Protein AF-A0A0B8QV16-F1 (afdb_monomer_lite)

Radius of gyration: 17.88 Å; chains: 1; bounding box: 55×50×38 Å

pLDDT: mean 84.97, std 15.32, range [33.78, 98.56]

Organism: NCBI:txid1481914

Structure (mmCIF, N/CA/C/O backbone):
data_AF-A0A0B8QV16-F1
#
_entry.id   AF-A0A0B8QV16-F1
#
loop_
_atom_site.group_PDB
_atom_site.id
_atom_site.type_symbol
_atom_site.label_atom_id
_atom_site.label_alt_id
_atom_site.label_comp_id
_atom_site.label_asym_id
_atom_site.label_entity_id
_atom_site.label_seq_id
_atom_site.pdbx_PDB_ins_code
_atom_site.Cartn_x
_atom_site.Cartn_y
_atom_site.Cartn_z
_atom_site.occupancy
_atom_site.B_iso_or_equiv
_atom_site.auth_seq_id
_atom_site.auth_comp_id
_atom_site.auth_asym_id
_atom_site.auth_atom_id
_atom_site.pdbx_PDB_model_num
ATOM 1 N N . MET A 1 1 ? 39.621 -31.669 -12.037 1.00 38.88 1 MET A N 1
ATOM 2 C CA . MET A 1 1 ? 38.779 -30.683 -11.326 1.00 38.88 1 MET A CA 1
ATOM 3 C C . MET A 1 1 ? 37.777 -30.159 -12.345 1.00 38.88 1 MET A C 1
ATOM 5 O O . MET A 1 1 ? 38.183 -29.451 -13.253 1.00 38.88 1 MET A O 1
ATOM 9 N N . ASN A 1 2 ? 36.535 -30.644 -12.320 1.00 42.34 2 ASN A N 1
ATOM 10 C CA . ASN A 1 2 ? 35.536 -30.324 -13.342 1.00 42.34 2 ASN A CA 1
ATOM 11 C C . ASN A 1 2 ? 34.673 -29.174 -12.810 1.00 42.34 2 ASN A C 1
ATOM 13 O O . ASN A 1 2 ? 33.850 -29.377 -11.920 1.00 42.34 2 ASN A O 1
ATOM 17 N N . LEU A 1 3 ? 34.950 -27.953 -13.267 1.00 51.44 3 LEU A N 1
ATOM 18 C CA . LEU A 1 3 ? 34.139 -26.783 -12.947 1.00 51.44 3 LEU A CA 1
ATOM 19 C C . LEU A 1 3 ? 32.844 -26.904 -13.751 1.00 51.44 3 LEU A C 1
ATOM 21 O O . LEU A 1 3 ? 32.820 -26.602 -14.941 1.00 51.44 3 LEU A O 1
ATOM 25 N N . SER A 1 4 ? 31.774 -27.383 -13.115 1.00 54.22 4 SER A N 1
ATOM 26 C CA . SER A 1 4 ? 30.445 -27.373 -13.718 1.00 54.22 4 SER A CA 1
ATOM 27 C C . SER A 1 4 ? 30.043 -25.921 -13.984 1.00 54.22 4 SER A C 1
ATOM 29 O O . SER A 1 4 ? 29.677 -25.194 -13.058 1.00 54.22 4 SER A O 1
ATOM 31 N N . GLN A 1 5 ? 30.124 -25.490 -15.241 1.00 57.81 5 GLN A N 1
ATOM 32 C CA . GLN A 1 5 ? 29.506 -24.253 -15.700 1.00 57.81 5 GLN A CA 1
ATOM 33 C C . GLN A 1 5 ? 27.992 -24.396 -15.516 1.00 57.81 5 GLN A C 1
ATOM 35 O O . GLN A 1 5 ? 27.309 -25.030 -16.318 1.00 57.81 5 GLN A O 1
ATOM 40 N N . ARG A 1 6 ? 27.451 -23.832 -14.434 1.00 57.06 6 ARG A N 1
ATOM 41 C CA . ARG A 1 6 ? 26.010 -23.601 -14.327 1.00 57.06 6 ARG A CA 1
ATOM 42 C C . ARG A 1 6 ? 25.674 -22.452 -15.273 1.00 57.06 6 ARG A C 1
ATOM 44 O O . ARG A 1 6 ? 25.816 -21.291 -14.910 1.00 57.06 6 ARG A O 1
ATOM 51 N N . SER A 1 7 ? 25.300 -22.779 -16.506 1.00 64.75 7 SER A N 1
ATOM 52 C CA . SER A 1 7 ? 24.708 -21.805 -17.424 1.00 64.75 7 SER A CA 1
ATOM 53 C C . SER A 1 7 ? 23.316 -21.454 -16.893 1.00 64.75 7 SER A C 1
ATOM 55 O O . SER A 1 7 ? 22.450 -22.323 -16.804 1.00 64.75 7 SER A O 1
ATOM 57 N N . GLY A 1 8 ? 23.123 -20.212 -16.446 1.00 75.62 8 GLY A N 1
ATOM 58 C CA . GLY A 1 8 ? 21.808 -19.720 -16.046 1.00 75.62 8 GLY A CA 1
ATOM 59 C C . GLY A 1 8 ? 20.934 -19.535 -17.282 1.00 75.62 8 GLY A C 1
ATOM 60 O O . GLY A 1 8 ? 21.323 -18.831 -18.211 1.00 75.62 8 GLY A O 1
ATOM 61 N N . HIS A 1 9 ? 19.766 -20.172 -17.310 1.00 80.00 9 HIS A N 1
ATOM 62 C CA . HIS A 1 9 ? 18.767 -19.918 -18.342 1.00 80.00 9 HIS A CA 1
ATOM 63 C C . HIS A 1 9 ? 17.923 -18.713 -17.924 1.00 80.00 9 HIS A C 1
ATOM 65 O O . HIS A 1 9 ? 17.302 -18.735 -16.863 1.00 80.00 9 HIS A O 1
ATOM 71 N N . VAL A 1 10 ? 17.907 -17.662 -18.744 1.00 82.44 10 VAL A N 1
ATOM 72 C CA . VAL A 1 10 ? 17.017 -16.514 -18.537 1.00 82.44 10 VAL A CA 1
ATOM 73 C C . VAL A 1 10 ? 15.684 -16.827 -19.205 1.00 82.44 10 VAL A C 1
ATOM 75 O O . VAL A 1 10 ? 15.622 -16.971 -20.426 1.00 82.44 10 VAL A O 1
ATOM 78 N N . SER A 1 11 ? 14.621 -16.934 -18.409 1.00 84.69 11 SER A N 1
ATOM 79 C CA . SER A 1 11 ? 13.267 -17.157 -18.920 1.00 84.69 11 SER A CA 1
ATOM 80 C C . SER A 1 11 ? 12.798 -15.989 -19.786 1.00 84.69 11 SER A C 1
ATOM 82 O O . SER A 1 11 ? 13.155 -14.829 -19.546 1.00 84.69 11 SER A O 1
ATOM 84 N N . ALA A 1 12 ? 11.934 -16.283 -20.760 1.00 88.75 12 ALA A N 1
ATOM 85 C CA . ALA A 1 12 ? 11.269 -15.252 -21.546 1.00 88.75 12 ALA A CA 1
ATOM 86 C C . ALA A 1 12 ? 10.519 -14.273 -20.626 1.00 88.75 12 ALA A C 1
ATOM 88 O O . ALA A 1 12 ? 9.928 -14.676 -19.625 1.00 88.75 12 ALA A O 1
ATOM 89 N N . ARG A 1 13 ? 10.500 -12.984 -20.986 1.00 83.38 13 ARG A N 1
ATOM 90 C CA . ARG A 1 13 ? 9.928 -11.919 -20.142 1.00 83.38 13 ARG A CA 1
ATOM 91 C C . ARG A 1 13 ? 8.457 -12.142 -19.771 1.00 83.38 13 ARG A C 1
ATOM 93 O O . ARG A 1 13 ? 8.028 -11.735 -18.701 1.00 83.38 13 ARG A O 1
ATOM 100 N N . SER A 1 14 ? 7.689 -12.820 -20.624 1.00 86.00 14 SER A N 1
ATOM 101 C CA . SER A 1 14 ? 6.288 -13.182 -20.364 1.00 86.00 14 SER A CA 1
ATOM 102 C C . SER A 1 14 ? 6.103 -14.194 -19.229 1.00 86.00 14 SER A C 1
ATOM 104 O O . SER A 1 14 ? 4.985 -14.379 -18.764 1.00 86.00 14 SER A O 1
ATOM 106 N N . GLN A 1 15 ? 7.172 -14.868 -18.805 1.00 86.81 15 GLN A N 1
ATOM 107 C CA . GLN A 1 15 ? 7.170 -15.843 -17.713 1.00 86.81 15 GLN A CA 1
ATOM 108 C C . GLN A 1 15 ? 7.698 -15.247 -16.403 1.00 86.81 15 GLN A C 1
ATOM 110 O O . GLN A 1 15 ? 7.875 -15.969 -15.427 1.00 86.81 15 GLN A O 1
ATOM 115 N N . TRP A 1 16 ? 8.000 -13.949 -16.380 1.00 89.38 16 TRP A N 1
ATOM 116 C CA . TRP A 1 16 ? 8.495 -13.293 -15.179 1.00 89.38 16 TRP A CA 1
ATOM 117 C C . TRP A 1 16 ? 7.357 -13.057 -14.193 1.00 89.38 16 TRP A C 1
ATOM 119 O O . TRP A 1 16 ? 6.268 -12.610 -14.557 1.00 89.38 16 TRP A O 1
ATOM 129 N N . HIS A 1 17 ? 7.632 -13.315 -12.921 1.00 87.12 17 HIS A N 1
ATOM 130 C CA . HIS A 1 17 ? 6.710 -13.018 -11.836 1.00 87.12 17 HIS A CA 1
ATOM 131 C C . HIS A 1 17 ? 6.939 -11.578 -11.370 1.00 87.12 17 HIS A C 1
ATOM 133 O O . HIS A 1 17 ? 7.706 -11.333 -10.452 1.00 87.12 17 HIS A O 1
ATOM 139 N N . PHE A 1 18 ? 6.271 -10.608 -12.000 1.00 84.81 18 PHE A N 1
ATOM 140 C CA . PHE A 1 18 ? 6.445 -9.172 -11.705 1.00 84.81 18 PHE A CA 1
ATOM 141 C C . PHE A 1 18 ? 6.080 -8.742 -10.278 1.00 84.81 18 PHE A C 1
ATOM 143 O O . PHE A 1 18 ? 6.400 -7.630 -9.879 1.00 84.81 18 PHE A O 1
ATOM 150 N N . LEU A 1 19 ? 5.406 -9.610 -9.527 1.00 81.94 19 LEU A N 1
ATOM 151 C CA . LEU A 1 19 ? 5.054 -9.396 -8.125 1.00 81.94 19 LEU A CA 1
ATOM 152 C C . LEU A 1 19 ? 6.011 -10.110 -7.157 1.00 81.94 19 LEU A C 1
ATOM 154 O O . LEU A 1 19 ? 5.769 -10.124 -5.953 1.00 81.94 19 LEU A O 1
ATOM 158 N N . ASP A 1 20 ? 7.071 -10.729 -7.676 1.00 85.56 20 ASP A N 1
ATOM 159 C CA . ASP A 1 20 ? 8.133 -11.304 -6.862 1.00 85.56 20 ASP A CA 1
ATOM 160 C C . ASP A 1 20 ? 8.934 -10.176 -6.178 1.00 85.56 20 ASP A C 1
ATOM 162 O O . ASP A 1 20 ? 9.426 -9.281 -6.876 1.00 85.56 20 ASP A O 1
ATOM 166 N N . PRO A 1 21 ? 9.079 -10.187 -4.838 1.00 80.81 21 PRO A N 1
ATOM 167 C CA . PRO A 1 21 ? 9.797 -9.139 -4.115 1.00 80.81 21 PRO A CA 1
ATOM 168 C C . PRO A 1 21 ? 11.240 -8.941 -4.586 1.00 80.81 21 PRO A C 1
ATOM 170 O O . PRO A 1 21 ? 11.680 -7.804 -4.704 1.00 80.81 21 PRO A O 1
ATOM 173 N N . GLN A 1 22 ? 11.954 -10.018 -4.921 1.00 84.00 22 GLN A N 1
ATOM 174 C CA . GLN A 1 22 ? 13.340 -9.933 -5.380 1.00 84.00 22 GLN A CA 1
ATOM 175 C C . GLN A 1 22 ? 13.427 -9.277 -6.761 1.00 84.00 22 GLN A C 1
ATOM 177 O O . GLN A 1 22 ? 14.327 -8.481 -7.014 1.00 84.00 22 GLN A O 1
ATOM 182 N N . LEU A 1 23 ? 12.477 -9.565 -7.656 1.00 85.19 23 LEU A N 1
ATOM 183 C CA . LEU A 1 23 ? 12.426 -8.881 -8.948 1.00 85.19 23 LEU A CA 1
ATOM 184 C C . LEU A 1 23 ? 12.110 -7.387 -8.783 1.00 85.19 23 LEU A C 1
ATOM 186 O O . LEU A 1 23 ? 12.656 -6.568 -9.518 1.00 85.19 23 LEU A O 1
ATOM 190 N N . LEU A 1 24 ? 11.242 -7.027 -7.837 1.00 83.12 24 LEU A N 1
ATOM 191 C CA . LEU A 1 24 ? 10.907 -5.630 -7.553 1.00 83.12 24 LEU A CA 1
ATOM 192 C C . LEU A 1 24 ? 12.092 -4.859 -6.963 1.00 83.12 24 LEU A C 1
ATOM 194 O O . LEU A 1 24 ? 12.332 -3.739 -7.403 1.00 83.12 24 LEU A O 1
ATOM 198 N N . GLU A 1 25 ? 12.864 -5.473 -6.061 1.00 82.69 25 GLU A N 1
ATOM 199 C CA . GLU A 1 25 ? 14.129 -4.915 -5.556 1.00 82.69 25 GLU A CA 1
ATOM 200 C C . GLU A 1 25 ? 15.097 -4.625 -6.714 1.00 82.69 25 GLU A C 1
ATOM 202 O O . GLU A 1 25 ? 15.610 -3.517 -6.842 1.00 82.69 25 GLU A O 1
ATOM 207 N N . TRP A 1 26 ? 15.273 -5.575 -7.640 1.00 86.62 26 TRP A N 1
ATOM 208 C CA . TRP A 1 26 ? 16.133 -5.363 -8.812 1.00 86.62 26 TRP A CA 1
ATOM 209 C C . TRP A 1 26 ? 15.626 -4.267 -9.750 1.00 86.62 26 TRP A C 1
ATOM 211 O O . TRP A 1 26 ? 16.431 -3.595 -10.390 1.00 86.62 26 TRP A O 1
ATOM 221 N N . ILE A 1 27 ? 14.305 -4.111 -9.878 1.00 84.25 27 ILE A N 1
ATOM 222 C CA . ILE A 1 27 ? 13.698 -3.041 -10.678 1.00 84.25 27 ILE A CA 1
ATOM 223 C C . ILE A 1 27 ? 13.925 -1.678 -10.017 1.00 84.25 27 ILE A C 1
ATOM 225 O O . ILE A 1 27 ? 14.129 -0.697 -10.733 1.00 84.25 27 ILE A O 1
ATOM 229 N N . GLU A 1 28 ? 13.886 -1.600 -8.685 1.00 80.25 28 GLU A N 1
ATOM 230 C CA . GLU A 1 28 ? 14.133 -0.359 -7.948 1.00 80.25 28 GLU A CA 1
ATOM 231 C C . GLU A 1 28 ? 15.564 0.154 -8.169 1.00 80.25 28 GLU A C 1
ATOM 233 O O . GLU A 1 28 ? 15.738 1.353 -8.390 1.00 80.25 28 GLU A O 1
ATOM 238 N N . ASP A 1 29 ? 16.540 -0.757 -8.243 1.00 84.19 29 ASP A N 1
ATOM 239 C CA . ASP A 1 29 ? 17.961 -0.468 -8.493 1.00 84.19 29 ASP A CA 1
ATOM 240 C C . ASP A 1 29 ? 18.293 -0.067 -9.951 1.00 84.19 29 ASP A C 1
ATOM 242 O O . ASP A 1 29 ? 19.438 0.282 -10.260 1.00 84.19 29 ASP A O 1
ATOM 246 N N . LEU A 1 30 ? 17.328 -0.115 -10.880 1.00 85.75 30 LEU A N 1
ATOM 247 C CA . LEU A 1 30 ? 17.554 0.297 -12.269 1.00 85.75 30 LEU A CA 1
ATOM 248 C C . LEU A 1 30 ? 17.736 1.817 -12.387 1.00 85.75 30 LEU A C 1
ATOM 250 O O . LEU A 1 30 ? 16.946 2.594 -11.857 1.00 85.75 30 LEU A O 1
ATOM 254 N N . GLU A 1 31 ? 18.709 2.238 -13.204 1.00 83.44 31 GLU A N 1
ATOM 255 C CA . GLU A 1 31 ? 18.979 3.659 -13.489 1.00 83.44 31 GLU A CA 1
ATOM 256 C C . GLU A 1 31 ? 17.753 4.390 -14.077 1.00 83.44 31 GLU A C 1
ATOM 258 O O . GLU A 1 31 ? 17.494 5.545 -13.736 1.00 83.44 31 GLU A O 1
ATOM 263 N N . ASP A 1 32 ? 16.958 3.705 -14.911 1.00 86.56 32 ASP A N 1
ATOM 264 C CA . ASP A 1 32 ? 15.645 4.174 -15.371 1.00 86.56 32 ASP A CA 1
ATOM 265 C C . ASP A 1 32 ? 14.538 3.169 -15.026 1.00 86.56 32 ASP A C 1
ATOM 267 O O . ASP A 1 32 ? 14.183 2.277 -15.803 1.00 86.56 32 ASP A O 1
ATOM 271 N N . ASN A 1 33 ? 13.964 3.331 -13.837 1.00 85.62 33 ASN A N 1
ATOM 272 C CA . ASN A 1 33 ? 12.839 2.532 -13.360 1.00 85.62 33 ASN A CA 1
ATOM 273 C C . ASN A 1 33 ? 11.462 3.150 -13.691 1.00 85.62 33 ASN A C 1
ATOM 275 O O . ASN A 1 33 ? 10.432 2.499 -13.492 1.00 85.62 33 ASN A O 1
ATOM 279 N N . LYS A 1 34 ? 11.398 4.364 -14.264 1.00 84.94 34 LYS A N 1
ATOM 280 C CA . LYS A 1 34 ? 10.139 5.107 -14.491 1.00 84.94 34 LYS A CA 1
ATOM 281 C C . LYS A 1 34 ? 9.073 4.326 -15.271 1.00 84.94 34 LYS A C 1
ATOM 283 O O . LYS A 1 34 ? 7.906 4.385 -14.870 1.00 84.94 34 LYS A O 1
ATOM 288 N N . PRO A 1 35 ? 9.402 3.575 -16.345 1.00 87.25 35 PRO A N 1
ATOM 289 C CA . PRO A 1 35 ? 8.397 2.796 -17.067 1.00 87.25 35 PRO A CA 1
ATOM 290 C C . PRO A 1 35 ? 7.753 1.702 -16.206 1.00 87.25 35 PRO A C 1
ATOM 292 O O . PRO A 1 35 ? 6.575 1.393 -16.390 1.00 87.25 35 PRO A O 1
ATOM 295 N N . PHE A 1 36 ? 8.504 1.123 -15.266 1.00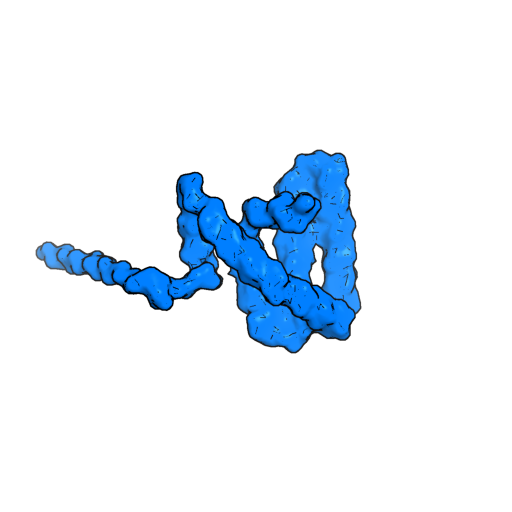 84.94 36 PHE A N 1
ATOM 296 C CA . PHE A 1 36 ? 7.995 0.118 -14.335 1.00 84.94 36 PHE A CA 1
ATOM 297 C C . PHE A 1 36 ? 7.164 0.755 -13.228 1.00 84.94 36 PHE A C 1
ATOM 299 O O . PHE A 1 36 ? 6.062 0.282 -12.960 1.00 84.94 36 PHE A O 1
ATOM 306 N N . LEU A 1 37 ? 7.626 1.876 -12.663 1.00 82.25 37 LEU A N 1
ATOM 307 C CA . LEU A 1 37 ? 6.863 2.637 -11.670 1.00 82.25 37 LEU A CA 1
ATOM 308 C C . LEU A 1 37 ? 5.503 3.087 -12.229 1.00 82.25 37 LEU A C 1
ATOM 310 O O . LEU A 1 37 ? 4.494 3.011 -11.534 1.00 82.25 37 LEU A O 1
ATOM 314 N N . SER A 1 38 ? 5.444 3.489 -13.505 1.00 85.50 38 SER A N 1
ATOM 315 C CA . SER A 1 38 ? 4.188 3.855 -14.176 1.00 85.50 38 SER A CA 1
ATOM 316 C C . SER A 1 38 ? 3.216 2.674 -14.302 1.00 85.50 38 SER A C 1
ATOM 318 O O . SER A 1 38 ? 2.026 2.821 -14.016 1.00 85.50 38 SER A O 1
ATOM 320 N N . GLN A 1 39 ? 3.711 1.490 -14.675 1.00 88.06 39 GLN A N 1
ATOM 321 C CA . GLN A 1 39 ? 2.899 0.269 -14.740 1.00 88.06 39 GLN A CA 1
ATOM 322 C C . GLN A 1 39 ? 2.412 -0.157 -13.351 1.00 88.06 39 GLN A C 1
ATOM 324 O O . GLN A 1 39 ? 1.237 -0.483 -13.179 1.00 88.06 39 GLN A O 1
ATOM 329 N N . PHE A 1 40 ? 3.292 -0.094 -12.350 1.00 85.25 40 PHE A N 1
ATOM 330 C CA . PHE A 1 40 ? 2.964 -0.413 -10.966 1.00 85.25 40 PHE A CA 1
ATOM 331 C C . PHE A 1 40 ? 1.912 0.544 -10.393 1.00 85.25 40 PHE A C 1
ATOM 333 O O . PHE A 1 40 ? 0.946 0.114 -9.767 1.00 85.25 40 PHE A O 1
ATOM 340 N N . LEU A 1 41 ? 2.027 1.839 -10.694 1.00 84.00 41 LEU A N 1
ATOM 341 C CA . LEU A 1 41 ? 1.005 2.827 -10.367 1.00 84.00 41 LEU A CA 1
ATOM 342 C C . LEU A 1 41 ? -0.338 2.516 -11.047 1.00 84.00 41 LEU A C 1
ATOM 344 O O . LEU A 1 41 ? -1.389 2.662 -10.425 1.00 84.00 41 LEU A O 1
ATOM 348 N N . GLY A 1 42 ? -0.321 2.070 -12.306 1.00 87.75 42 GLY A N 1
ATOM 349 C CA . GLY A 1 42 ? -1.522 1.612 -13.008 1.00 87.75 42 GLY A CA 1
ATOM 350 C C . GLY A 1 42 ? -2.224 0.464 -12.277 1.00 87.75 42 GLY A C 1
ATOM 351 O O . GLY A 1 42 ? -3.441 0.506 -12.102 1.00 87.75 42 GLY A O 1
ATOM 352 N N . LEU A 1 43 ? -1.457 -0.510 -11.779 1.00 88.69 43 LEU A N 1
ATOM 353 C CA . LEU A 1 43 ? -1.977 -1.599 -10.951 1.00 88.69 43 LEU A CA 1
ATOM 354 C C . LEU A 1 43 ? -2.580 -1.077 -9.639 1.00 88.69 43 LEU A C 1
ATOM 356 O O . LEU A 1 43 ? -3.717 -1.421 -9.326 1.00 88.69 43 LEU A O 1
ATOM 360 N N . ARG A 1 44 ? -1.863 -0.214 -8.902 1.00 87.81 44 ARG A N 1
ATOM 361 C CA . ARG A 1 44 ? -2.358 0.392 -7.648 1.00 87.81 44 ARG A CA 1
ATOM 362 C C . ARG A 1 44 ? -3.694 1.101 -7.854 1.00 87.81 44 ARG A C 1
ATOM 364 O O . ARG A 1 44 ? -4.644 0.830 -7.127 1.00 87.81 44 ARG A O 1
ATOM 371 N N . LYS A 1 45 ? -3.805 1.919 -8.905 1.00 89.12 45 LYS A N 1
ATOM 372 C CA . LYS A 1 45 ? -5.049 2.621 -9.267 1.00 89.12 45 LYS A CA 1
ATOM 373 C C . LYS A 1 45 ? -6.224 1.679 -9.536 1.00 89.12 45 LYS A C 1
ATOM 375 O O . LYS A 1 45 ? -7.362 2.080 -9.322 1.00 89.12 45 LYS A O 1
ATOM 380 N N . ALA A 1 46 ? -5.964 0.460 -10.006 1.00 92.19 46 ALA A N 1
ATOM 381 C CA . ALA A 1 46 ? -7.004 -0.533 -10.247 1.00 92.19 46 ALA A CA 1
ATOM 382 C C . ALA A 1 46 ? -7.437 -1.265 -8.965 1.00 92.19 46 ALA A C 1
ATOM 384 O O . ALA A 1 46 ? -8.620 -1.554 -8.812 1.00 92.19 46 ALA A O 1
ATOM 385 N N . ILE A 1 47 ? -6.503 -1.577 -8.057 1.00 93.00 47 ILE A N 1
ATOM 386 C CA . ILE A 1 47 ? -6.776 -2.468 -6.915 1.00 93.00 47 ILE A CA 1
ATOM 387 C C . ILE A 1 47 ? -7.046 -1.738 -5.596 1.00 93.00 47 ILE A C 1
ATOM 389 O O . ILE A 1 47 ? -7.815 -2.238 -4.778 1.00 93.00 47 ILE A O 1
ATOM 393 N N . GLU A 1 48 ? -6.416 -0.584 -5.361 1.00 91.88 48 GLU A N 1
ATOM 394 C CA . GLU A 1 48 ? -6.487 0.116 -4.073 1.00 91.88 48 GLU A CA 1
ATOM 395 C C . GLU A 1 48 ? -7.879 0.659 -3.746 1.00 91.88 48 GLU A C 1
ATOM 397 O O . GLU A 1 48 ? -8.284 0.501 -2.598 1.00 91.88 48 GLU A O 1
ATOM 402 N N . PRO A 1 49 ? -8.650 1.245 -4.687 1.00 95.25 49 PRO A N 1
ATOM 403 C CA . PRO A 1 49 ? -9.988 1.740 -4.363 1.00 95.25 49 PRO A CA 1
ATOM 404 C C . PRO A 1 49 ? -10.911 0.640 -3.828 1.00 95.25 49 PRO A C 1
ATOM 406 O O . PRO A 1 49 ? -11.594 0.842 -2.827 1.00 95.25 49 PRO A O 1
ATOM 409 N N . GLU A 1 50 ? -10.872 -0.540 -4.450 1.00 97.50 50 GLU A N 1
ATOM 410 C CA . GLU A 1 50 ? -11.651 -1.699 -4.008 1.00 97.50 50 GLU A CA 1
ATOM 411 C C . GLU A 1 50 ? -11.127 -2.250 -2.674 1.00 97.50 50 GLU A C 1
ATOM 413 O O . GLU A 1 50 ? -11.910 -2.538 -1.772 1.00 97.50 50 GLU A O 1
ATOM 418 N N . ALA A 1 51 ? -9.802 -2.325 -2.494 1.00 96.69 51 ALA A N 1
ATOM 419 C CA . ALA A 1 51 ? -9.214 -2.718 -1.214 1.00 96.69 51 ALA A CA 1
ATOM 420 C C . ALA A 1 51 ? -9.644 -1.773 -0.076 1.00 96.69 51 ALA A C 1
ATOM 422 O O . ALA A 1 51 ? -9.987 -2.229 1.012 1.00 96.69 51 ALA A O 1
ATOM 423 N N . CYS A 1 52 ? -9.676 -0.463 -0.328 1.00 96.69 52 CYS A N 1
ATOM 424 C CA . CYS A 1 52 ? -10.154 0.539 0.622 1.00 96.69 52 CYS A CA 1
ATOM 425 C C . CYS A 1 52 ? -11.640 0.362 0.952 1.00 96.69 52 CYS A C 1
ATOM 427 O O . CYS A 1 52 ? -12.004 0.437 2.125 1.00 96.69 52 CYS A O 1
ATOM 429 N N . ALA A 1 53 ? -12.488 0.119 -0.053 1.00 98.31 53 ALA A N 1
ATOM 430 C CA . ALA A 1 53 ? -13.916 -0.122 0.151 1.00 98.31 53 ALA A CA 1
ATOM 431 C C . ALA A 1 53 ? -14.146 -1.362 1.029 1.00 98.31 53 ALA A C 1
ATOM 433 O O . ALA A 1 53 ? -14.816 -1.282 2.058 1.00 98.31 53 ALA A O 1
ATOM 434 N N . LEU A 1 54 ? -13.485 -2.473 0.700 1.00 98.50 54 LEU A N 1
ATOM 435 C CA . LEU A 1 54 ? -13.546 -3.702 1.487 1.00 98.50 54 LEU A CA 1
ATOM 436 C C . LEU A 1 54 ? -12.999 -3.514 2.905 1.00 98.50 54 LEU A C 1
ATOM 438 O O . LEU A 1 54 ? -13.586 -4.018 3.861 1.00 98.50 54 LEU A O 1
ATOM 442 N N . ALA A 1 55 ? -11.894 -2.784 3.068 1.00 98.19 55 ALA A N 1
ATOM 443 C CA . ALA A 1 55 ? -11.334 -2.484 4.381 1.00 98.19 55 ALA A CA 1
ATOM 444 C C . ALA A 1 55 ? -12.287 -1.632 5.232 1.00 98.19 55 ALA A C 1
ATOM 446 O O . ALA A 1 55 ? -12.395 -1.858 6.436 1.00 98.19 55 ALA A O 1
ATOM 447 N N . ALA A 1 56 ? -13.011 -0.686 4.628 1.00 98.19 56 ALA A N 1
ATOM 448 C CA . ALA A 1 56 ? -13.996 0.122 5.339 1.00 98.19 56 ALA A CA 1
ATOM 449 C C . ALA A 1 56 ? -15.132 -0.732 5.929 1.00 98.19 56 ALA A C 1
ATOM 451 O O . ALA A 1 56 ? -15.603 -0.444 7.031 1.00 98.19 56 ALA A O 1
ATOM 452 N N . GLU A 1 57 ? -15.531 -1.796 5.231 1.00 98.31 57 GLU A N 1
ATOM 453 C CA . GLU A 1 57 ? -16.564 -2.732 5.684 1.00 98.31 57 GLU A CA 1
ATOM 454 C C . GLU A 1 57 ? -16.040 -3.764 6.696 1.00 98.31 57 GLU A C 1
ATOM 456 O O . GLU A 1 57 ? -16.722 -4.071 7.675 1.00 98.31 57 GLU A O 1
ATOM 461 N N . ASN A 1 58 ? -14.829 -4.291 6.485 1.00 98.50 58 ASN A N 1
ATOM 462 C CA . ASN A 1 58 ? -14.344 -5.489 7.179 1.00 98.50 58 ASN A CA 1
ATOM 463 C C . ASN A 1 58 ? -13.324 -5.226 8.297 1.00 98.50 58 ASN A C 1
ATOM 465 O O . ASN A 1 58 ? -13.075 -6.129 9.099 1.00 98.50 58 ASN A O 1
ATOM 469 N N . ALA A 1 59 ? -12.734 -4.028 8.385 1.00 98.50 59 ALA A N 1
ATOM 470 C CA . ALA A 1 59 ? -11.679 -3.754 9.360 1.00 98.50 59 ALA A CA 1
ATOM 471 C C . ALA A 1 59 ? -12.116 -4.054 10.803 1.00 98.50 59 ALA A C 1
ATOM 473 O O . ALA A 1 59 ? -13.230 -3.725 11.230 1.00 98.50 59 ALA A O 1
ATOM 474 N N . THR A 1 60 ? -11.211 -4.608 11.608 1.00 98.56 60 THR A N 1
ATOM 475 C CA . THR A 1 60 ? -11.430 -4.728 13.054 1.00 98.56 60 THR A CA 1
ATOM 476 C C . THR A 1 60 ? -11.296 -3.369 13.751 1.00 98.56 60 THR A C 1
ATOM 478 O O . THR A 1 60 ? -10.875 -2.366 13.164 1.00 98.56 60 THR A O 1
ATOM 481 N N . VAL A 1 61 ? -11.669 -3.302 15.033 1.00 98.44 61 VAL A N 1
ATOM 482 C CA . VAL A 1 61 ? -11.491 -2.082 15.841 1.00 98.44 61 VAL A CA 1
ATOM 483 C C . VAL A 1 61 ? -10.008 -1.718 15.948 1.00 98.44 61 VAL A C 1
ATOM 485 O O . VAL A 1 61 ? -9.647 -0.547 15.844 1.00 98.44 61 VAL A O 1
ATOM 488 N N . GLU A 1 62 ? -9.153 -2.723 16.099 1.00 98.44 62 GLU A N 1
ATOM 489 C CA . GLU A 1 62 ? -7.703 -2.592 16.192 1.00 98.44 62 GLU A CA 1
ATOM 490 C C . GLU A 1 62 ? -7.129 -2.050 14.882 1.00 98.44 62 GLU A C 1
ATOM 492 O O . GLU A 1 62 ? -6.428 -1.041 14.905 1.00 98.44 62 GLU A O 1
ATOM 497 N N . GLN A 1 63 ? -7.518 -2.623 13.740 1.00 98.38 63 GLN A N 1
ATOM 498 C CA . GLN A 1 63 ? -7.070 -2.162 12.421 1.00 98.38 63 GLN A CA 1
ATOM 499 C C . GLN A 1 63 ? -7.503 -0.715 12.139 1.00 98.38 63 GLN A C 1
ATOM 501 O O . GLN A 1 63 ? -6.712 0.089 11.649 1.00 98.38 63 GLN A O 1
ATOM 506 N N . ARG A 1 64 ? -8.731 -0.323 12.512 1.00 98.44 64 ARG A N 1
ATOM 5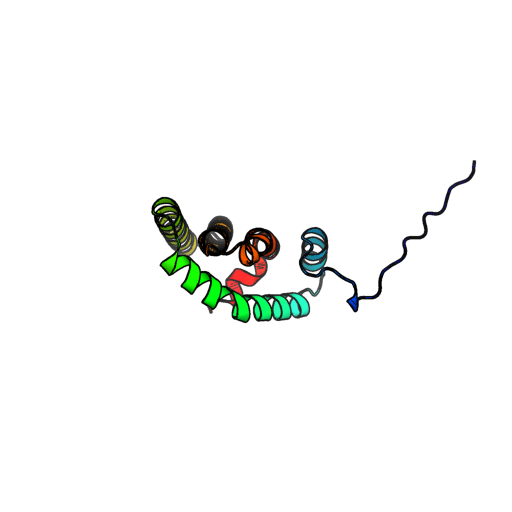07 C CA . ARG A 1 64 ? -9.182 1.081 12.407 1.00 98.44 64 ARG A CA 1
ATOM 508 C C . ARG A 1 64 ? -8.330 2.032 13.247 1.00 98.44 64 ARG A C 1
ATOM 510 O O . ARG A 1 64 ? -8.023 3.146 12.810 1.00 98.44 64 ARG A O 1
ATOM 517 N N . LYS A 1 65 ? -7.942 1.607 14.452 1.00 98.50 65 LYS A N 1
ATOM 518 C CA . LYS A 1 65 ? -7.055 2.380 15.327 1.00 98.50 65 LYS A CA 1
ATOM 519 C C . LYS A 1 65 ? -5.652 2.500 14.728 1.00 98.50 65 LYS A C 1
ATOM 521 O O . LYS A 1 65 ? -5.077 3.588 14.765 1.00 98.50 65 LYS A O 1
ATOM 526 N N . GLU A 1 66 ? -5.117 1.425 14.158 1.00 98.19 66 GLU A N 1
ATOM 527 C CA . GLU A 1 66 ? -3.819 1.421 13.477 1.00 98.19 66 GLU A CA 1
ATOM 528 C C . GLU A 1 66 ? -3.816 2.368 12.274 1.00 98.19 66 GLU A C 1
ATOM 530 O O . GLU A 1 66 ? -2.977 3.265 12.218 1.00 98.19 66 GLU A O 1
ATOM 535 N N . LEU A 1 67 ? -4.810 2.266 11.385 1.00 97.81 67 LEU A N 1
ATOM 536 C CA . LEU A 1 67 ? -4.981 3.172 10.242 1.00 97.81 67 LEU A CA 1
ATOM 537 C C . LEU A 1 67 ? -5.018 4.642 10.676 1.00 97.81 67 LEU A C 1
ATOM 539 O O . LEU A 1 67 ? -4.303 5.474 10.117 1.00 97.81 67 LEU A O 1
ATOM 543 N N . SER A 1 68 ? -5.798 4.954 11.716 1.00 98.19 68 SER A N 1
ATOM 544 C CA . SER A 1 68 ? -5.879 6.315 12.265 1.00 98.19 68 SER A CA 1
ATOM 545 C C . SER A 1 68 ? -4.527 6.794 12.802 1.00 98.19 68 SER A C 1
ATOM 547 O O . SER A 1 68 ? -4.135 7.937 12.579 1.00 98.19 68 SER A O 1
ATOM 549 N N . THR A 1 69 ? -3.794 5.906 13.478 1.00 98.44 69 THR A N 1
ATOM 550 C CA . THR A 1 69 ? -2.466 6.198 14.036 1.00 98.44 69 THR A CA 1
ATOM 551 C C . THR A 1 69 ? -1.449 6.483 12.933 1.00 98.44 69 THR A C 1
ATOM 553 O O . THR A 1 69 ? -0.720 7.470 13.011 1.00 98.44 69 THR A O 1
ATOM 556 N N . TYR A 1 70 ? -1.394 5.646 11.895 1.00 97.38 70 TYR A N 1
ATOM 557 C CA . TYR A 1 70 ? -0.462 5.834 10.782 1.00 97.38 70 TYR 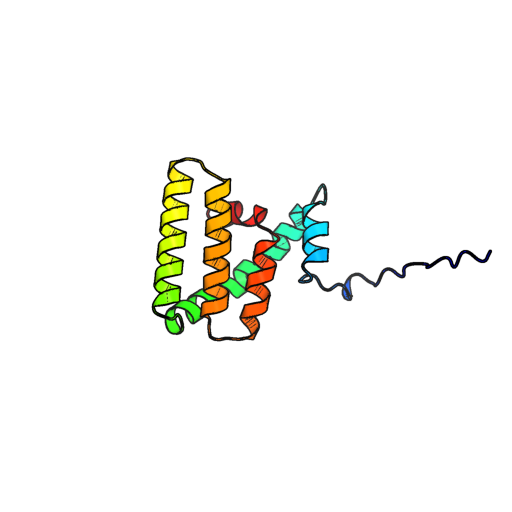A CA 1
ATOM 558 C C . TYR A 1 70 ? -0.766 7.114 10.004 1.00 97.38 70 TYR A C 1
ATOM 560 O O . TYR A 1 70 ? 0.155 7.862 9.685 1.00 97.38 70 TYR A O 1
ATOM 568 N N . PHE A 1 71 ? -2.044 7.432 9.784 1.00 96.31 71 PHE A N 1
ATOM 569 C CA . PHE A 1 71 ? -2.443 8.683 9.141 1.00 96.31 71 PHE A CA 1
ATOM 570 C C . PHE A 1 71 ? -2.010 9.929 9.932 1.00 96.31 71 PHE A C 1
ATOM 572 O O . PHE A 1 71 ? -1.469 10.880 9.360 1.00 96.31 71 PHE A O 1
ATOM 579 N N . GLN A 1 72 ? -2.189 9.918 11.256 1.00 98.06 72 GLN A N 1
ATOM 580 C CA . GLN A 1 72 ? -1.727 11.006 12.126 1.00 98.06 72 GLN A CA 1
ATOM 581 C C . GLN A 1 72 ? -0.206 11.170 12.054 1.00 98.06 72 GLN A C 1
ATOM 583 O O . GLN A 1 72 ? 0.280 12.275 11.822 1.00 98.06 72 GLN A O 1
ATOM 588 N N . LYS A 1 73 ? 0.546 10.067 12.137 1.00 97.38 73 LYS A N 1
ATOM 589 C CA . LYS A 1 73 ? 2.010 10.089 12.019 1.00 97.38 73 LYS A CA 1
ATOM 590 C C . LYS A 1 73 ? 2.494 10.577 10.654 1.00 97.38 73 LYS A C 1
ATOM 592 O O . LYS A 1 73 ? 3.470 11.318 10.598 1.00 97.38 73 LYS A O 1
ATOM 597 N N . MET A 1 74 ? 1.817 10.217 9.559 1.00 94.50 74 MET A N 1
ATOM 598 C CA . MET A 1 74 ? 2.108 10.787 8.236 1.00 94.50 74 MET A CA 1
ATOM 599 C C . MET A 1 74 ? 1.889 12.303 8.222 1.00 94.50 74 MET A C 1
ATOM 601 O O . MET A 1 74 ? 2.719 13.038 7.697 1.00 94.50 74 MET A O 1
ATOM 605 N N . THR A 1 75 ? 0.805 12.786 8.832 1.00 95.94 75 THR A N 1
ATOM 606 C CA . THR A 1 75 ? 0.500 14.226 8.910 1.00 95.94 75 THR A CA 1
ATOM 607 C C . THR A 1 75 ? 1.571 14.991 9.700 1.00 95.94 75 THR A C 1
ATOM 609 O O . THR A 1 75 ? 2.045 16.045 9.265 1.00 95.94 75 THR A O 1
ATOM 612 N N . GLU A 1 76 ? 2.001 14.445 10.838 1.00 96.94 76 GLU A N 1
ATOM 613 C CA . GLU A 1 76 ? 3.084 15.006 11.655 1.00 96.94 76 GLU A CA 1
ATOM 614 C C . GLU A 1 76 ? 4.420 15.004 10.900 1.00 96.94 76 GLU A C 1
ATOM 616 O O . GLU A 1 76 ? 5.112 16.022 10.851 1.00 96.94 76 GLU A O 1
ATOM 621 N N . ALA A 1 77 ? 4.763 13.887 10.253 1.00 95.25 77 ALA A N 1
ATOM 622 C CA . ALA A 1 77 ? 5.979 13.759 9.460 1.00 95.25 77 ALA A CA 1
ATOM 623 C C . ALA A 1 77 ? 6.000 14.744 8.279 1.00 95.25 77 ALA A C 1
ATOM 625 O O . ALA A 1 77 ? 7.017 15.393 8.045 1.00 95.25 77 ALA A O 1
ATOM 626 N N . ALA A 1 78 ? 4.872 14.932 7.586 1.00 92.06 78 ALA A N 1
ATOM 627 C CA . ALA A 1 78 ? 4.745 15.914 6.508 1.00 92.06 78 ALA A CA 1
ATOM 628 C C . ALA A 1 78 ? 4.959 17.351 7.010 1.00 92.06 78 ALA A C 1
ATOM 630 O O . ALA A 1 78 ? 5.665 18.129 6.370 1.00 92.06 78 ALA A O 1
ATOM 631 N N . THR A 1 79 ? 4.403 17.686 8.179 1.00 95.12 79 THR A N 1
ATOM 632 C CA . THR A 1 79 ? 4.581 19.004 8.815 1.00 95.12 79 THR A CA 1
ATOM 633 C C . THR A 1 79 ? 6.049 19.276 9.148 1.00 95.12 79 THR A C 1
ATOM 635 O O . THR A 1 79 ? 6.534 20.390 8.963 1.00 95.12 79 THR A O 1
ATOM 638 N N . ASN A 1 80 ? 6.770 18.245 9.590 1.00 95.25 80 ASN A N 1
ATOM 639 C CA . ASN A 1 80 ? 8.182 18.332 9.960 1.00 95.25 80 ASN A CA 1
ATOM 640 C C . ASN A 1 80 ? 9.148 18.092 8.786 1.00 95.25 80 ASN A C 1
ATOM 642 O O . ASN A 1 80 ? 10.360 18.117 8.989 1.00 95.25 80 ASN A O 1
ATOM 646 N N . VAL A 1 81 ? 8.636 17.865 7.569 1.00 93.19 81 VAL A N 1
ATOM 647 C CA . VAL A 1 81 ? 9.435 17.524 6.375 1.00 93.19 81 VAL A CA 1
ATOM 648 C C . VAL A 1 81 ? 10.303 16.267 6.601 1.00 93.19 81 VAL A C 1
ATOM 650 O O . VAL A 1 81 ? 11.408 16.124 6.079 1.00 93.19 81 VAL A O 1
ATOM 653 N N . ASP A 1 82 ? 9.790 15.324 7.390 1.00 92.81 82 ASP A N 1
ATOM 654 C CA . ASP A 1 82 ? 10.431 14.048 7.696 1.00 92.81 82 ASP A CA 1
ATOM 655 C C . ASP A 1 82 ? 9.976 12.972 6.703 1.00 92.81 82 ASP A C 1
ATOM 657 O O . ASP A 1 82 ? 9.047 12.196 6.944 1.00 92.81 82 ASP A O 1
ATOM 661 N N . TYR A 1 83 ? 10.640 12.933 5.548 1.00 87.06 83 TYR A N 1
ATOM 662 C CA . TYR A 1 83 ? 10.315 11.989 4.476 1.00 87.06 83 TYR A CA 1
ATOM 663 C C . TYR A 1 83 ? 10.476 10.523 4.888 1.00 87.06 83 TYR A C 1
ATOM 665 O O . TYR A 1 83 ? 9.748 9.665 4.387 1.00 87.06 83 TYR A O 1
ATOM 673 N N . HIS A 1 84 ? 11.411 10.222 5.793 1.00 89.50 84 HIS A N 1
ATOM 674 C CA . HIS A 1 84 ? 11.657 8.853 6.229 1.00 89.50 84 HIS A CA 1
ATOM 675 C C . HIS A 1 84 ? 10.477 8.330 7.049 1.00 89.50 84 HIS A C 1
ATOM 677 O O . HIS A 1 84 ? 9.904 7.291 6.715 1.00 89.50 84 HIS A O 1
ATOM 683 N N . ASN A 1 85 ? 10.059 9.080 8.074 1.00 91.69 85 ASN A N 1
ATOM 684 C CA . ASN A 1 85 ? 8.892 8.702 8.865 1.00 91.69 85 ASN A CA 1
ATOM 685 C C . ASN A 1 85 ? 7.606 8.753 8.043 1.00 91.69 85 ASN A C 1
ATOM 687 O O . ASN A 1 85 ? 6.748 7.890 8.225 1.00 91.69 85 ASN A O 1
ATOM 691 N N . TRP A 1 86 ? 7.468 9.709 7.122 1.00 91.62 86 TRP A N 1
ATOM 692 C CA . TRP A 1 86 ? 6.309 9.753 6.235 1.00 91.62 86 TRP A CA 1
ATOM 693 C C . TRP A 1 86 ? 6.186 8.454 5.428 1.00 91.62 86 TRP A C 1
ATOM 695 O O . TRP A 1 86 ? 5.162 7.780 5.500 1.00 91.62 86 TRP A O 1
ATOM 705 N N . THR A 1 87 ? 7.271 8.045 4.765 1.00 87.50 87 THR A N 1
ATOM 706 C CA . THR A 1 87 ? 7.317 6.841 3.918 1.00 87.50 87 THR A CA 1
ATOM 707 C C . THR A 1 87 ? 7.055 5.564 4.718 1.00 87.50 87 THR A C 1
ATOM 709 O O . THR A 1 87 ? 6.291 4.702 4.288 1.00 87.50 87 THR A O 1
ATOM 712 N N . MET A 1 88 ? 7.641 5.453 5.914 1.00 90.38 88 MET A N 1
ATOM 713 C CA . MET A 1 88 ? 7.426 4.303 6.795 1.00 90.38 88 MET A CA 1
ATOM 714 C C . MET A 1 88 ? 5.954 4.172 7.217 1.00 90.38 88 MET A C 1
ATOM 716 O O . MET A 1 88 ? 5.402 3.073 7.233 1.00 90.38 88 MET A O 1
ATOM 720 N N . ASN A 1 89 ? 5.299 5.285 7.565 1.00 93.44 89 ASN A N 1
ATOM 721 C CA . ASN A 1 89 ? 3.897 5.253 7.986 1.00 93.44 89 ASN A CA 1
ATOM 722 C C . ASN A 1 89 ? 2.937 5.058 6.807 1.00 93.44 89 ASN A C 1
ATOM 724 O O . ASN A 1 89 ? 1.934 4.371 6.977 1.00 93.44 89 ASN A O 1
ATOM 728 N N . ASP A 1 90 ? 3.256 5.588 5.626 1.00 90.81 90 ASP A N 1
A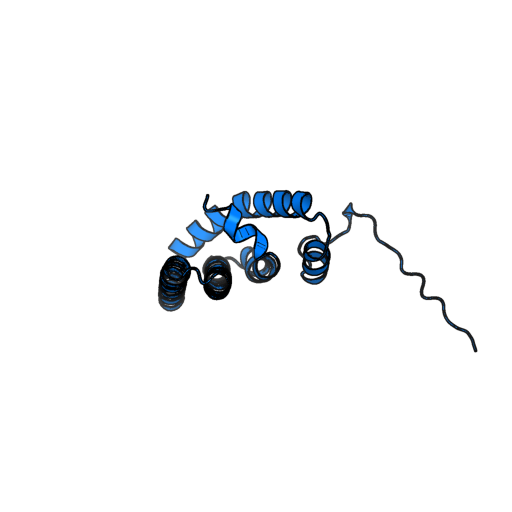TOM 729 C CA . ASP A 1 90 ? 2.500 5.341 4.395 1.00 90.81 90 ASP A CA 1
ATOM 730 C C . ASP A 1 90 ? 2.481 3.855 4.030 1.00 90.81 90 ASP A C 1
ATOM 732 O O . ASP A 1 90 ? 1.419 3.267 3.801 1.00 90.81 90 ASP A O 1
ATOM 736 N N . HIS A 1 91 ? 3.647 3.209 4.094 1.00 89.38 91 HIS A N 1
ATOM 737 C CA . HIS A 1 91 ? 3.754 1.773 3.883 1.00 89.38 91 HIS A CA 1
ATOM 738 C C . HIS A 1 91 ? 2.856 0.986 4.845 1.00 89.38 91 HIS A C 1
ATOM 740 O O . HIS A 1 91 ? 2.056 0.147 4.419 1.00 89.38 91 HIS A O 1
ATOM 746 N N . MET A 1 92 ? 2.951 1.285 6.141 1.00 93.50 92 MET A N 1
ATOM 747 C CA . MET A 1 92 ? 2.155 0.604 7.160 1.00 93.50 92 MET A CA 1
ATOM 748 C C . MET A 1 92 ? 0.655 0.876 7.008 1.00 93.50 92 MET A C 1
ATOM 750 O O . MET A 1 92 ? -0.156 -0.026 7.232 1.00 93.50 92 MET A O 1
ATOM 754 N N . PHE A 1 93 ? 0.277 2.077 6.572 1.00 94.12 93 PHE A N 1
ATOM 755 C CA . PHE A 1 93 ? -1.106 2.436 6.279 1.00 94.12 93 PHE A CA 1
ATOM 756 C C . PHE A 1 93 ? -1.673 1.576 5.142 1.00 94.12 93 PHE A C 1
ATOM 758 O O . PHE A 1 93 ? -2.666 0.871 5.342 1.00 94.12 93 PHE A O 1
ATOM 765 N N . HIS A 1 94 ? -1.002 1.538 3.986 1.00 93.38 94 HIS A N 1
ATOM 766 C CA . HIS A 1 94 ? -1.427 0.713 2.853 1.00 93.38 94 HIS A CA 1
ATOM 767 C C . HIS A 1 94 ? -1.422 -0.778 3.196 1.00 93.38 94 HIS A C 1
ATOM 769 O O . HIS A 1 94 ? -2.400 -1.473 2.921 1.00 93.38 94 HIS A O 1
ATOM 775 N N . LYS A 1 95 ? -0.377 -1.276 3.868 1.00 93.62 95 LYS A N 1
ATOM 776 C CA . LYS A 1 95 ? -0.321 -2.665 4.344 1.00 93.62 95 LYS A CA 1
ATOM 777 C C . LYS A 1 95 ? -1.556 -3.018 5.173 1.00 93.62 95 LYS A C 1
ATOM 779 O O . LYS A 1 95 ? -2.168 -4.060 4.944 1.00 93.62 95 LYS A O 1
ATOM 784 N N . THR A 1 96 ? -1.946 -2.139 6.095 1.00 96.38 96 THR A N 1
ATOM 785 C CA . THR A 1 96 ? -3.118 -2.346 6.953 1.00 96.38 96 THR A CA 1
ATOM 786 C C . THR A 1 96 ? -4.414 -2.376 6.142 1.00 96.38 96 THR A C 1
ATOM 788 O O . THR A 1 96 ? -5.251 -3.232 6.408 1.00 96.38 96 THR A O 1
ATOM 791 N N . ILE A 1 97 ? -4.561 -1.535 5.107 1.00 96.56 97 ILE A N 1
ATOM 792 C CA . ILE A 1 97 ? -5.712 -1.585 4.185 1.00 96.56 97 ILE A CA 1
ATOM 793 C C . ILE A 1 97 ? -5.838 -2.974 3.550 1.00 96.56 97 ILE A C 1
ATOM 795 O O . ILE A 1 97 ? -6.892 -3.596 3.661 1.00 96.56 97 ILE A O 1
ATOM 799 N N . PHE A 1 98 ? -4.769 -3.498 2.941 1.00 96.06 98 PHE A N 1
ATOM 800 C CA . PHE A 1 98 ? -4.811 -4.807 2.272 1.00 96.06 98 PHE A CA 1
ATOM 801 C C . PHE A 1 98 ? -5.139 -5.954 3.236 1.00 96.06 98 PHE A C 1
ATOM 803 O O . PHE A 1 98 ? -5.920 -6.845 2.892 1.00 96.06 98 PHE A O 1
ATOM 810 N N . LEU A 1 99 ? -4.600 -5.907 4.459 1.00 96.50 99 LEU A N 1
ATOM 811 C CA . LEU A 1 99 ? -4.896 -6.880 5.515 1.00 96.50 99 LEU A CA 1
ATOM 812 C C . LEU A 1 99 ? -6.332 -6.772 6.052 1.00 96.50 99 LEU A C 1
ATOM 814 O O . LEU A 1 99 ? -6.898 -7.771 6.494 1.00 96.50 99 LEU A O 1
ATOM 818 N N . ALA A 1 100 ? -6.924 -5.580 6.017 1.00 97.88 100 ALA A N 1
ATOM 819 C CA . ALA A 1 100 ? -8.267 -5.310 6.519 1.00 97.88 100 ALA A CA 1
ATOM 820 C C . ALA A 1 100 ? -9.384 -5.626 5.511 1.00 97.88 100 ALA A C 1
ATOM 822 O O . ALA A 1 100 ? -10.552 -5.592 5.881 1.00 97.88 100 ALA A O 1
ATOM 823 N N . THR A 1 101 ? -9.055 -5.969 4.261 1.00 97.94 101 THR A N 1
ATOM 824 C CA . THR A 1 101 ? -10.049 -6.268 3.208 1.00 97.94 101 THR A CA 1
ATOM 825 C C . THR A 1 101 ? -10.969 -7.451 3.516 1.00 97.94 101 THR A C 1
ATOM 827 O O . THR A 1 101 ? -11.993 -7.612 2.861 1.00 97.94 101 THR A O 1
ATOM 830 N N . GLY A 1 102 ? -10.586 -8.343 4.435 1.00 97.19 102 GLY A N 1
ATOM 831 C CA . GLY A 1 102 ? -11.279 -9.619 4.640 1.00 97.19 102 GLY A CA 1
ATOM 832 C C . GLY A 1 102 ? -11.127 -10.604 3.470 1.00 97.19 102 GLY A C 1
ATOM 833 O O . GLY A 1 102 ? -11.741 -11.669 3.479 1.00 97.19 102 GLY A O 1
ATOM 834 N N . ASN A 1 103 ? -10.290 -10.292 2.474 1.00 96.81 103 ASN A N 1
ATOM 835 C CA . ASN A 1 103 ? -10.123 -11.087 1.264 1.00 96.81 103 ASN A CA 1
ATOM 836 C C . ASN A 1 103 ? -8.663 -11.541 1.099 1.00 96.81 103 ASN A C 1
ATOM 838 O O . ASN A 1 103 ? -7.745 -10.744 0.909 1.00 96.81 103 ASN A O 1
ATOM 842 N N . GLN A 1 104 ? -8.455 -12.861 1.116 1.00 94.81 104 GLN A N 1
ATOM 843 C CA . GLN A 1 104 ? -7.127 -13.481 1.059 1.00 94.81 104 GLN A CA 1
ATOM 844 C C . GLN A 1 104 ? -6.343 -13.141 -0.220 1.00 94.81 104 GLN A C 1
ATOM 846 O O . GLN A 1 104 ? -5.116 -13.129 -0.192 1.00 94.81 104 GLN A O 1
ATOM 851 N N . PHE A 1 105 ? -7.021 -12.810 -1.324 1.00 94.00 105 PHE A N 1
ATOM 852 C CA . PHE A 1 105 ? -6.362 -12.429 -2.577 1.00 94.00 105 PHE A CA 1
ATOM 853 C C . PHE A 1 105 ? -5.710 -11.042 -2.527 1.00 94.00 105 PHE A C 1
ATOM 855 O O . PHE A 1 105 ? -4.833 -10.759 -3.341 1.00 94.00 105 PHE A O 1
ATOM 862 N N . TYR A 1 106 ? -6.079 -10.196 -1.561 1.00 94.19 106 TYR A N 1
ATOM 863 C CA . TYR A 1 106 ? -5.459 -8.884 -1.359 1.00 94.19 106 TYR A CA 1
ATOM 864 C C . TYR A 1 106 ? -4.205 -8.940 -0.476 1.00 94.19 106 TYR A C 1
ATOM 866 O O . TYR A 1 106 ? -3.339 -8.074 -0.581 1.00 94.19 106 TYR A O 1
ATOM 874 N N . ILE A 1 107 ? -4.062 -9.979 0.352 1.00 91.62 107 ILE A N 1
ATOM 875 C CA . ILE A 1 107 ? -2.956 -10.119 1.311 1.00 91.62 107 ILE A CA 1
ATOM 876 C C . ILE A 1 107 ? -1.571 -10.097 0.640 1.00 91.62 107 ILE A C 1
ATOM 878 O O . ILE A 1 107 ? -0.704 -9.385 1.139 1.00 91.62 107 ILE A O 1
ATOM 882 N N . PRO A 1 108 ? -1.318 -10.773 -0.502 1.00 89.06 108 PRO A N 1
ATOM 883 C CA . PRO A 1 108 ? -0.007 -10.703 -1.152 1.00 89.06 108 PRO A CA 1
ATOM 884 C C . PRO A 1 108 ? 0.439 -9.271 -1.497 1.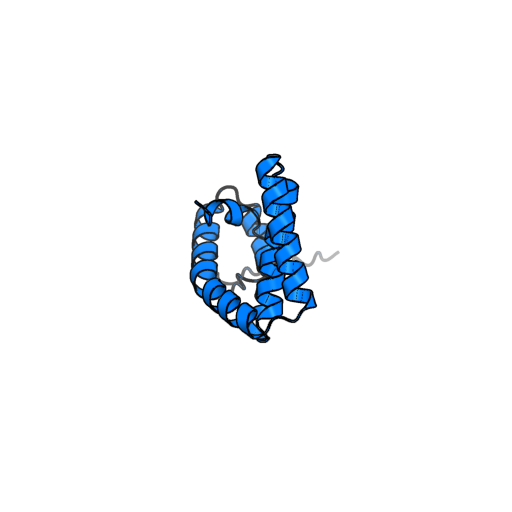00 89.06 108 PRO A C 1
ATOM 886 O O . PRO A 1 108 ? 1.625 -8.951 -1.390 1.00 89.06 108 PRO A O 1
ATOM 889 N N . PHE A 1 109 ? -0.502 -8.380 -1.832 1.00 88.50 109 PHE A N 1
ATOM 890 C CA . PHE A 1 109 ? -0.211 -6.981 -2.166 1.00 88.50 109 PHE A CA 1
ATOM 891 C C . PHE A 1 109 ? 0.291 -6.166 -0.971 1.00 88.50 109 PHE A C 1
ATOM 893 O O . PHE A 1 109 ? 1.034 -5.204 -1.165 1.00 88.50 109 PHE A O 1
ATOM 900 N N . SER A 1 110 ? -0.013 -6.593 0.261 1.00 85.38 110 SER A N 1
ATOM 901 C CA . SER A 1 110 ? 0.486 -5.943 1.475 1.00 85.38 110 SER A CA 1
ATOM 902 C C . SER A 1 110 ? 2.015 -5.989 1.575 1.00 85.38 110 SER A C 1
ATOM 904 O O . SER A 1 110 ? 2.620 -5.114 2.187 1.00 85.38 110 SER A O 1
ATOM 906 N N . ASN A 1 111 ? 2.638 -7.021 0.997 1.00 75.88 111 ASN A N 1
ATOM 907 C CA . ASN A 1 111 ? 4.090 -7.204 1.010 1.00 75.88 111 ASN A CA 1
ATOM 908 C C . ASN A 1 111 ? 4.753 -6.544 -0.200 1.00 75.88 111 ASN A C 1
ATOM 910 O O . ASN A 1 111 ? 5.815 -5.950 -0.055 1.00 75.88 111 ASN A O 1
ATOM 914 N N . ILE A 1 112 ? 4.095 -6.591 -1.357 1.00 77.94 112 ILE A N 1
ATOM 915 C CA . ILE A 1 112 ? 4.585 -6.031 -2.624 1.00 77.94 112 ILE A CA 1
ATOM 916 C C . ILE A 1 112 ? 4.728 -4.507 -2.553 1.00 77.94 112 ILE A C 1
ATOM 918 O O . ILE A 1 112 ? 5.706 -3.948 -3.041 1.00 77.94 112 ILE A O 1
ATOM 922 N N . LEU A 1 113 ? 3.774 -3.815 -1.924 1.00 70.50 113 LEU A N 1
ATOM 923 C CA . LEU A 1 113 ? 3.808 -2.350 -1.843 1.00 70.50 113 LEU A CA 1
ATOM 924 C C . LEU A 1 113 ? 4.917 -1.812 -0.936 1.00 70.50 113 LEU A C 1
ATOM 926 O O . LEU A 1 113 ? 5.306 -0.658 -1.086 1.00 70.50 113 LEU A O 1
ATOM 930 N N . SER A 1 114 ? 5.467 -2.653 -0.057 1.00 65.00 114 SER A N 1
ATOM 931 C CA . SER A 1 114 ? 6.645 -2.328 0.764 1.00 65.00 114 SER A CA 1
ATOM 932 C C . SER A 1 114 ? 7.888 -2.058 -0.066 1.00 65.00 114 SER A C 1
ATOM 934 O O . SER A 1 114 ? 8.735 -1.265 0.330 1.00 65.00 114 SER A O 1
ATOM 936 N N . THR A 1 115 ? 7.998 -2.730 -1.207 1.00 60.00 115 THR A N 1
ATOM 937 C CA . THR A 1 115 ? 9.215 -2.746 -2.017 1.00 60.00 115 THR A CA 1
ATOM 938 C C . THR A 1 115 ? 9.282 -1.563 -2.980 1.00 60.00 115 THR A C 1
ATOM 940 O O . THR A 1 115 ? 10.303 -1.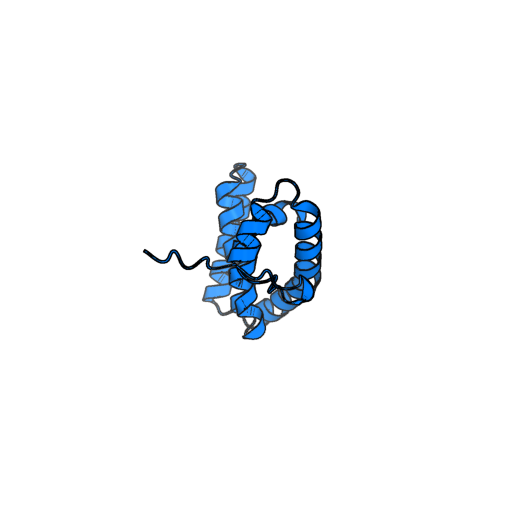345 -3.602 1.00 60.00 115 THR A O 1
ATOM 943 N N . CYS A 1 116 ? 8.213 -0.775 -3.132 1.00 63.09 116 CYS A N 1
ATOM 944 C CA . CYS A 1 116 ? 8.182 0.326 -4.098 1.00 63.09 116 CYS A CA 1
ATOM 945 C C . CYS A 1 116 ? 7.704 1.628 -3.442 1.00 63.09 116 CYS A C 1
ATOM 947 O O . CYS A 1 116 ? 6.713 2.251 -3.838 1.00 63.09 116 CYS A O 1
ATOM 949 N N . SER A 1 117 ? 8.423 2.018 -2.389 1.00 57.69 117 SER A N 1
ATOM 950 C CA . SER A 1 117 ? 8.125 3.185 -1.548 1.00 57.69 117 SER A CA 1
ATOM 951 C C . SER A 1 117 ? 8.236 4.511 -2.313 1.00 57.69 117 SER A C 1
ATOM 953 O O . SER A 1 117 ? 7.523 5.477 -2.038 1.00 57.69 117 SER A O 1
ATOM 955 N N . SER A 1 118 ? 9.098 4.541 -3.329 1.00 56.66 118 SER A N 1
ATOM 956 C CA . SER A 1 118 ? 9.395 5.696 -4.179 1.00 56.66 118 SER A CA 1
ATOM 957 C C . SER A 1 118 ? 8.201 6.170 -5.031 1.00 56.66 118 SER A C 1
ATOM 959 O O . SER A 1 118 ? 8.180 7.322 -5.466 1.00 56.66 118 SER A O 1
ATOM 961 N N . VAL A 1 119 ? 7.162 5.343 -5.217 1.00 55.34 119 VAL A N 1
ATOM 962 C CA . VAL A 1 119 ? 5.939 5.714 -5.964 1.00 55.34 119 VAL A CA 1
ATOM 963 C C . VAL A 1 119 ? 4.950 6.515 -5.115 1.00 55.34 119 VAL A C 1
ATOM 965 O O . VAL A 1 119 ? 4.145 7.265 -5.667 1.00 55.34 119 VAL A O 1
ATOM 968 N N . SER A 1 120 ? 5.000 6.399 -3.784 1.00 54.56 120 SER A N 1
ATOM 969 C CA . SER A 1 120 ? 3.943 6.939 -2.921 1.00 54.56 120 SER A CA 1
ATOM 970 C C . SER A 1 120 ? 3.831 8.473 -2.964 1.00 54.56 120 SER A C 1
ATOM 972 O O . SER A 1 120 ? 2.731 9.025 -3.004 1.00 54.56 120 SER A O 1
ATOM 974 N N . LEU A 1 121 ? 4.954 9.179 -3.141 1.00 52.66 121 LEU A N 1
ATOM 975 C CA . LEU A 1 121 ? 4.960 10.640 -3.309 1.00 52.66 121 LEU A CA 1
ATOM 976 C C . LEU A 1 121 ? 4.256 11.131 -4.590 1.00 52.66 121 LEU A C 1
ATOM 978 O O . LEU A 1 121 ? 3.883 12.302 -4.664 1.00 52.66 121 LEU A O 1
ATOM 982 N N . ALA A 1 122 ? 4.073 10.271 -5.597 1.00 44.97 122 ALA A N 1
ATOM 983 C CA . ALA A 1 122 ? 3.497 10.649 -6.888 1.00 44.97 122 ALA A CA 1
ATOM 984 C C . ALA A 1 122 ? 1.971 10.459 -6.974 1.00 44.97 122 ALA A C 1
ATOM 986 O O . ALA A 1 122 ? 1.369 10.921 -7.939 1.00 44.97 122 ALA A O 1
ATOM 987 N N . ILE A 1 123 ? 1.341 9.778 -6.009 1.00 44.81 123 ILE A N 1
ATOM 988 C CA . ILE A 1 123 ? -0.107 9.479 -6.041 1.00 44.81 123 ILE A CA 1
ATOM 989 C C . ILE A 1 123 ? -0.937 10.574 -5.351 1.00 44.81 123 ILE A C 1
ATOM 991 O O . ILE A 1 123 ? -2.119 10.724 -5.644 1.00 44.81 123 ILE A O 1
ATOM 995 N N . GLN A 1 124 ? -0.326 11.367 -4.466 1.00 42.81 124 GLN A N 1
ATOM 996 C CA . GLN A 1 124 ? -1.014 12.391 -3.665 1.00 42.81 124 GLN A CA 1
ATOM 997 C C . GLN A 1 124 ? -0.798 13.836 -4.168 1.00 42.81 124 GLN A C 1
ATOM 999 O O . GLN A 1 124 ? -1.040 14.794 -3.432 1.00 42.81 124 GLN A O 1
ATOM 1004 N N . ARG A 1 125 ? -0.363 14.005 -5.423 1.00 33.78 125 ARG A N 1
ATOM 1005 C CA . ARG A 1 125 ? -0.376 15.275 -6.171 1.00 33.78 125 ARG A CA 1
ATOM 1006 C C . ARG A 1 125 ? -1.151 15.099 -7.468 1.00 33.78 125 ARG A C 1
ATOM 1008 O O . ARG A 1 125 ? -1.842 16.066 -7.848 1.00 33.78 125 ARG A O 1
#

Sequence (125 aa):
MNLSQRSGHVSARSQWHFLDPQLLEWIEDLEDNKPFLSQFLGLRKAIEPEACALAAENATVEQRKELSTYFQKMTEAATNVDYHNWTMNDHMFHKTIFLATGNQFYIPFSNILSTCSSVSLAIQR

InterPro domains:
  IPR008920 Transcription regulator FadR/GntR, C-terminal [G3DSA:1.20.120.530] (37-125)
  IPR008920 Transcription regulator FadR/GntR, C-terminal [SSF48008] (39-116)
  IPR011711 GntR, C-terminal [PF07729] (43-107)

Foldseek 3Di:
DDDPPPDDDDDDPVPDPLLPLVVLLVLVPDPDNPVVLVVVVVVCVVPVVLLQVLLVVQADPVLVVLLVVLVVQLVVCVVVVNLPSNLVSVLSNSLSSLVSNPDPVSNSVNVSCNSPSVSPVVPVD

Secondary structure (DSSP, 8-state):
------------GGG--TT-HHHHHHHHTSTT-HHHHHHHHHHHHHHHHHHHHHHHHH--HHHHHHHHHHHHHHHHHHHTT-HHHHHHHHHHHHHHHHHHTS-TTTHHHHHHGGG-GGGGGGT--